Protein AF-A0A3D8VL37-F1 (afdb_monomer_lite)

Sequence (96 aa):
MVAQETLTNENKNEINHLYGIKEILTESEWIERFRAAGFSSISIMDTSKELTKTVITDIRPSETISEELYDIWDAHHEYLSRPNIPLSFRVFTCRK

Organism: NCBI:txid156205

Secondary structure (DSSP, 8-state):
-EESSPPPHHHHHHHHHHH------BHHHHHHHHHHTT-SEEEEE---SS------------SS--HHHHHHHHHHHHHHTSTT--EE--EEEEE-

pLDDT: mean 88.72, std 6.88, range [65.06, 97.81]

Foldseek 3Di:
DAFCDDDDPVLQVLCCVLPVDNDHYHPVVVVVVLVVVPFPDKDWDDDPPDDPDDDDPDDDDDPDDDPVVVVSVVSVVVQVVDPCNRDDDIDMDTHD

Radius of gyration: 17.0 Å; chains: 1; bounding box: 37×38×38 Å

Structure (mmCIF, N/CA/C/O backbone):
data_AF-A0A3D8VL37-F1
#
_entry.id   AF-A0A3D8VL37-F1
#
loop_
_atom_site.group_PDB
_atom_site.id
_atom_site.type_symbol
_atom_site.label_atom_id
_atom_site.label_alt_id
_atom_site.label_comp_id
_atom_site.label_asym_id
_atom_site.label_entity_id
_atom_site.label_seq_id
_atom_site.pdbx_PDB_ins_code
_atom_site.Cartn_x
_atom_site.Cartn_y
_atom_site.Cartn_z
_atom_site.occupancy
_atom_site.B_iso_or_equiv
_atom_site.auth_seq_id
_atom_site.auth_comp_id
_atom_site.auth_asym_id
_atom_site.auth_atom_id
_atom_site.pdbx_PDB_model_num
ATOM 1 N N . MET A 1 1 ? -1.974 -1.882 0.899 1.00 84.50 1 MET A N 1
ATOM 2 C CA . MET A 1 1 ? -1.025 -0.756 1.002 1.00 84.50 1 MET A CA 1
ATOM 3 C C . MET A 1 1 ? -1.680 0.319 1.852 1.00 84.50 1 MET A C 1
ATOM 5 O O . MET A 1 1 ? -2.867 0.565 1.666 1.00 84.50 1 MET A O 1
ATOM 9 N N . VAL A 1 2 ? -0.959 0.870 2.825 1.00 91.12 2 VAL A N 1
ATOM 10 C CA . VAL A 1 2 ? -1.470 1.879 3.764 1.00 91.12 2 VAL A CA 1
ATOM 11 C C . VAL A 1 2 ? -0.528 3.070 3.743 1.00 91.12 2 VAL A C 1
ATOM 13 O O . VAL A 1 2 ? 0.688 2.887 3.835 1.00 91.12 2 VAL A O 1
ATOM 16 N N . ALA A 1 3 ? -1.083 4.269 3.611 1.00 92.38 3 ALA A N 1
ATOM 17 C CA . ALA A 1 3 ? -0.307 5.492 3.715 1.00 92.38 3 ALA A CA 1
ATOM 18 C C . ALA A 1 3 ? 0.022 5.767 5.189 1.00 92.38 3 ALA A C 1
ATOM 20 O O . ALA A 1 3 ? -0.857 5.680 6.048 1.00 92.38 3 ALA A O 1
ATOM 21 N N . GLN A 1 4 ? 1.284 6.071 5.492 1.00 88.12 4 GLN A N 1
ATOM 22 C CA . GLN A 1 4 ? 1.685 6.460 6.851 1.00 88.12 4 GLN A CA 1
ATOM 23 C C . GLN A 1 4 ? 1.085 7.820 7.236 1.00 88.12 4 GLN A C 1
ATOM 25 O O . GLN A 1 4 ? 0.750 8.055 8.393 1.00 88.12 4 GLN A O 1
ATOM 30 N N . GLU A 1 5 ? 0.902 8.681 6.238 1.00 88.06 5 GLU A N 1
ATOM 31 C CA . GLU A 1 5 ? 0.307 10.007 6.335 1.00 88.06 5 GLU A CA 1
ATOM 32 C C . GLU A 1 5 ? -0.441 10.342 5.041 1.00 88.06 5 GLU A C 1
ATOM 34 O O . GLU A 1 5 ? -0.333 9.630 4.039 1.00 88.06 5 GLU A O 1
ATOM 39 N N . THR A 1 6 ? -1.207 11.430 5.040 1.00 89.56 6 THR A N 1
ATOM 40 C CA . THR A 1 6 ? -1.926 11.870 3.843 1.00 89.56 6 THR A CA 1
ATOM 41 C C . THR A 1 6 ? -0.949 12.168 2.709 1.00 89.56 6 THR A C 1
ATOM 43 O O . THR A 1 6 ? -0.115 13.066 2.798 1.00 89.56 6 THR A O 1
ATOM 46 N N . LEU A 1 7 ? -1.087 11.432 1.607 1.00 89.06 7 LEU A N 1
ATOM 47 C CA . LEU A 1 7 ? -0.204 11.581 0.456 1.00 89.06 7 LEU A CA 1
ATOM 48 C C . LEU A 1 7 ? -0.467 12.886 -0.302 1.00 89.06 7 LEU A C 1
ATOM 50 O O . LEU A 1 7 ? -1.620 13.250 -0.566 1.00 89.06 7 LEU A O 1
ATOM 54 N N . THR A 1 8 ? 0.614 13.529 -0.743 1.00 90.81 8 THR A N 1
ATOM 55 C CA . THR A 1 8 ? 0.569 14.604 -1.739 1.00 90.81 8 THR A CA 1
ATOM 56 C C . THR A 1 8 ? 0.043 14.075 -3.078 1.00 90.81 8 THR A C 1
ATOM 58 O O . THR A 1 8 ? 0.101 12.876 -3.362 1.00 90.81 8 THR A O 1
ATOM 61 N N . ASN A 1 9 ? -0.464 14.965 -3.934 1.00 89.81 9 ASN A N 1
ATOM 62 C CA . ASN A 1 9 ? -0.922 14.573 -5.273 1.00 89.81 9 ASN A CA 1
ATOM 63 C C . ASN A 1 9 ? 0.211 13.984 -6.126 1.00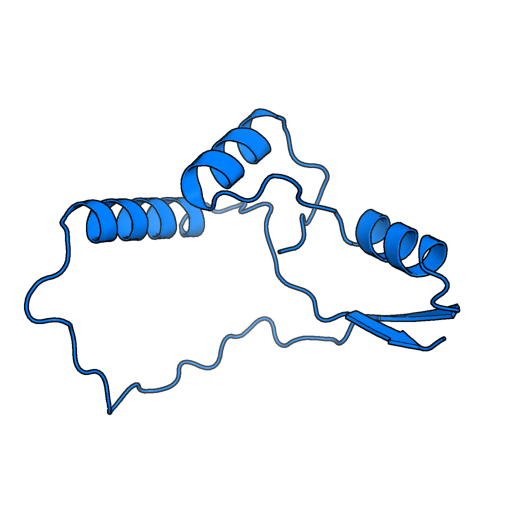 89.81 9 ASN A C 1
ATOM 65 O O . ASN A 1 9 ? -0.033 13.076 -6.911 1.00 89.81 9 ASN A O 1
ATOM 69 N N . GLU A 1 10 ? 1.439 14.465 -5.938 1.00 89.38 10 GLU A N 1
ATOM 70 C CA . GLU A 1 10 ? 2.632 13.935 -6.599 1.00 89.38 10 GLU A CA 1
ATOM 71 C C . GLU A 1 10 ? 2.875 12.470 -6.219 1.00 89.38 10 GLU A C 1
ATOM 73 O O . GLU A 1 10 ? 2.889 11.611 -7.099 1.00 89.38 10 GLU A O 1
ATOM 78 N N . ASN A 1 11 ? 2.910 12.165 -4.916 1.00 88.38 11 ASN A N 1
ATOM 79 C CA . ASN A 1 11 ? 3.061 10.792 -4.431 1.00 88.38 11 ASN A CA 1
ATOM 80 C C . ASN A 1 11 ? 1.926 9.889 -4.935 1.00 88.38 11 ASN A C 1
ATOM 82 O O . ASN A 1 11 ? 2.168 8.763 -5.356 1.00 88.38 11 ASN A O 1
ATOM 86 N N . LYS A 1 12 ? 0.676 10.372 -4.929 1.00 90.12 12 LYS A N 1
ATOM 87 C CA . LYS A 1 12 ? -0.474 9.606 -5.445 1.00 90.12 12 LYS A CA 1
ATOM 88 C C . LYS A 1 12 ? -0.330 9.285 -6.932 1.00 90.12 12 LYS A C 1
ATOM 90 O O . LYS A 1 12 ? -0.604 8.157 -7.333 1.00 90.12 12 LYS A O 1
ATOM 95 N N . ASN A 1 13 ? 0.089 10.260 -7.736 1.00 90.69 13 ASN A N 1
ATOM 96 C CA . ASN A 1 13 ? 0.272 10.078 -9.172 1.00 90.69 13 ASN A CA 1
ATOM 97 C C . ASN A 1 13 ? 1.400 9.095 -9.470 1.00 90.69 13 ASN A C 1
ATOM 99 O O . ASN A 1 13 ? 1.221 8.217 -10.308 1.00 90.69 13 ASN A O 1
ATOM 103 N N . GLU A 1 14 ? 2.520 9.204 -8.758 1.00 89.62 14 GLU A N 1
ATOM 104 C CA . GLU A 1 14 ? 3.643 8.280 -8.897 1.00 89.62 14 GLU A CA 1
ATOM 105 C C . GLU A 1 14 ? 3.239 6.846 -8.532 1.00 89.62 14 GLU A C 1
ATOM 107 O O . GLU A 1 14 ? 3.474 5.921 -9.305 1.00 89.62 14 GLU A O 1
ATOM 112 N N . ILE A 1 15 ? 2.562 6.647 -7.397 1.00 90.19 15 ILE A N 1
ATOM 113 C CA . ILE A 1 15 ? 2.145 5.305 -6.968 1.00 90.19 15 ILE A CA 1
ATOM 114 C C . ILE A 1 15 ? 1.091 4.723 -7.920 1.00 90.19 15 ILE A C 1
ATOM 116 O O . ILE A 1 15 ? 1.120 3.530 -8.222 1.00 90.19 15 ILE A O 1
ATOM 120 N N . ASN A 1 16 ? 0.175 5.547 -8.430 1.00 91.88 16 ASN A N 1
ATOM 121 C CA . ASN A 1 16 ? -0.772 5.114 -9.453 1.00 91.88 16 ASN A CA 1
ATOM 122 C C . ASN A 1 16 ? -0.058 4.750 -10.763 1.00 91.88 16 ASN A C 1
ATOM 124 O O . ASN A 1 16 ? -0.402 3.751 -11.381 1.00 91.88 16 ASN A O 1
ATOM 128 N N . HIS A 1 17 ? 0.951 5.517 -11.174 1.00 90.25 17 HIS A N 1
ATOM 129 C CA . HIS A 1 17 ? 1.727 5.220 -12.375 1.00 90.25 17 HIS A CA 1
ATOM 130 C C . HIS A 1 17 ? 2.507 3.906 -12.240 1.00 90.25 17 HIS A C 1
ATOM 132 O O . HIS A 1 17 ? 2.454 3.075 -13.140 1.00 90.25 17 HIS A O 1
ATOM 138 N N . LEU A 1 18 ? 3.168 3.695 -11.099 1.00 90.06 18 LEU A N 1
ATOM 139 C CA . LEU A 1 18 ? 4.033 2.539 -10.871 1.00 90.06 18 LEU A CA 1
ATOM 140 C C . LEU A 1 18 ? 3.256 1.249 -10.554 1.00 90.06 18 LEU A C 1
ATOM 142 O O . LEU A 1 18 ? 3.652 0.171 -10.984 1.00 90.06 18 LEU A O 1
ATOM 146 N N . TYR A 1 19 ? 2.151 1.339 -9.805 1.00 89.50 19 TYR A N 1
ATOM 147 C CA . TYR A 1 19 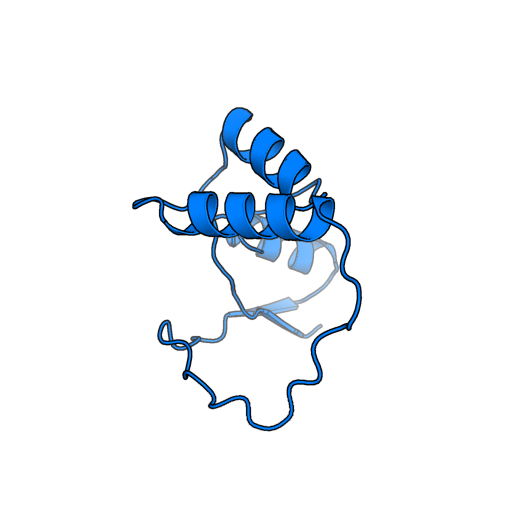? 1.423 0.163 -9.303 1.00 89.50 19 TYR A CA 1
ATOM 148 C C . TYR A 1 19 ? -0.036 0.067 -9.775 1.00 89.50 19 TYR A C 1
ATOM 150 O O . TYR A 1 19 ? -0.726 -0.892 -9.430 1.00 89.50 19 TYR A O 1
ATOM 158 N N . GLY A 1 20 ? -0.559 1.061 -10.501 1.00 90.88 20 GLY A N 1
ATOM 159 C CA . GLY A 1 20 ? -1.969 1.112 -10.917 1.00 90.88 20 GLY A CA 1
ATOM 160 C C . GLY A 1 20 ? -2.965 1.318 -9.766 1.00 90.88 20 GLY A C 1
ATOM 161 O O . GLY A 1 20 ? -4.171 1.108 -9.935 1.00 90.88 20 GLY A O 1
ATOM 162 N N . ILE A 1 21 ? -2.486 1.686 -8.572 1.00 90.44 21 ILE A N 1
ATOM 163 C CA . ILE A 1 21 ? -3.315 1.838 -7.372 1.00 90.44 21 ILE A CA 1
ATOM 164 C C . ILE A 1 21 ? -3.929 3.238 -7.354 1.00 90.44 21 ILE A C 1
ATOM 166 O O . ILE A 1 21 ? -3.246 4.237 -7.144 1.00 90.44 21 ILE A O 1
ATOM 170 N N . LYS A 1 22 ? -5.252 3.300 -7.532 1.00 86.56 22 LYS A N 1
ATOM 171 C CA . LYS A 1 22 ? -6.006 4.564 -7.615 1.00 86.56 22 LYS A CA 1
ATOM 172 C C . LYS A 1 22 ? -6.229 5.245 -6.272 1.00 86.56 22 LYS A C 1
ATOM 174 O O . LYS A 1 22 ? -6.419 6.456 -6.221 1.00 86.56 22 LYS A O 1
ATOM 179 N N . GLU A 1 23 ? -6.274 4.468 -5.198 1.00 89.56 23 GLU A N 1
ATOM 180 C CA . GLU A 1 23 ? -6.632 4.977 -3.886 1.00 89.56 23 GLU A CA 1
ATOM 181 C C . GLU A 1 23 ? -5.775 4.331 -2.808 1.00 89.56 23 GLU A C 1
ATOM 183 O O . GLU A 1 23 ? -5.638 3.108 -2.741 1.00 89.56 23 GLU A O 1
ATOM 188 N N . ILE A 1 24 ? -5.191 5.180 -1.970 1.00 91.81 24 ILE A N 1
ATOM 189 C CA . ILE A 1 24 ? -4.326 4.776 -0.873 1.00 91.81 24 ILE A CA 1
ATOM 190 C C . ILE A 1 24 ? -4.791 5.550 0.336 1.00 91.81 24 ILE A C 1
ATOM 192 O O . ILE A 1 24 ? -4.731 6.778 0.363 1.00 91.81 24 ILE A O 1
ATOM 196 N N . LEU A 1 25 ? -5.276 4.793 1.304 1.00 94.38 25 LEU A N 1
ATOM 197 C CA . LEU A 1 25 ? -5.843 5.317 2.525 1.00 94.38 25 LEU A CA 1
ATOM 198 C C . LEU A 1 25 ? -4.813 5.230 3.643 1.00 94.38 25 LEU A C 1
ATOM 200 O O . LEU A 1 25 ? -4.016 4.285 3.721 1.00 94.38 25 LEU A O 1
ATOM 204 N N . THR A 1 26 ? -4.871 6.214 4.523 1.00 95.25 26 THR A N 1
ATOM 205 C CA . THR A 1 26 ? -4.278 6.160 5.852 1.00 95.25 26 THR A CA 1
ATOM 206 C C . THR A 1 26 ? -4.961 5.093 6.703 1.00 95.25 26 THR A C 1
ATOM 208 O O . THR A 1 26 ? -6.039 4.582 6.387 1.00 95.25 26 THR A O 1
ATOM 211 N N . GLU A 1 27 ? -4.332 4.746 7.819 1.00 94.56 27 GLU A N 1
ATOM 212 C CA . GLU A 1 27 ? -4.895 3.804 8.785 1.00 94.56 27 GLU A CA 1
ATOM 213 C C . GLU A 1 27 ? -6.275 4.250 9.302 1.00 94.56 27 GLU A C 1
ATOM 215 O O . GLU A 1 27 ? -7.209 3.449 9.347 1.00 94.56 27 GLU A O 1
ATOM 220 N N . SER A 1 28 ? -6.425 5.535 9.629 1.00 94.50 28 SER A N 1
ATOM 221 C CA . SER A 1 28 ? -7.690 6.117 10.087 1.00 94.50 28 SER A CA 1
ATOM 222 C C . SER A 1 28 ? -8.785 6.025 9.030 1.00 94.50 28 SER A C 1
ATOM 224 O O . SER A 1 28 ? -9.898 5.603 9.339 1.00 94.50 28 SER A O 1
ATOM 226 N N . GLU A 1 29 ? -8.464 6.342 7.776 1.00 96.44 29 GLU A N 1
ATOM 227 C CA . GLU A 1 29 ? -9.424 6.263 6.671 1.00 96.44 29 GLU A CA 1
ATOM 228 C C . GLU A 1 29 ? -9.853 4.811 6.402 1.00 96.44 29 GLU A C 1
ATOM 230 O O . GLU A 1 29 ? -11.028 4.545 6.144 1.00 96.44 29 GLU A O 1
ATOM 235 N N . TRP A 1 30 ? -8.935 3.844 6.525 1.00 95.81 30 TRP A N 1
ATOM 236 C CA . TRP A 1 30 ? -9.284 2.421 6.474 1.00 95.81 30 TRP A CA 1
ATOM 237 C C . TRP A 1 30 ? -10.272 2.035 7.580 1.00 95.81 30 TRP A C 1
ATOM 239 O O . TRP A 1 30 ? -11.286 1.391 7.302 1.00 95.81 30 TRP A O 1
ATOM 249 N N . ILE A 1 31 ? -10.015 2.456 8.822 1.00 95.62 31 ILE A N 1
ATOM 250 C CA . ILE A 1 31 ? -10.900 2.186 9.965 1.00 95.62 31 ILE A CA 1
ATOM 251 C C . ILE A 1 31 ? -12.294 2.776 9.729 1.00 95.62 31 ILE A C 1
ATOM 253 O O . ILE A 1 31 ? -13.295 2.098 9.969 1.00 95.62 31 ILE A O 1
ATOM 257 N N . GLU A 1 32 ? -12.382 4.012 9.239 1.00 96.25 32 GLU A N 1
ATOM 258 C CA . GLU A 1 32 ? -13.658 4.655 8.914 1.00 96.25 32 GLU A CA 1
ATOM 259 C C . GLU A 1 32 ? -14.436 3.875 7.855 1.00 96.25 32 GLU A C 1
ATOM 261 O O . GLU A 1 32 ? -15.628 3.613 8.038 1.00 96.25 32 GLU A O 1
ATOM 266 N N . ARG A 1 33 ? -13.763 3.414 6.794 1.00 96.25 33 ARG A N 1
ATOM 267 C CA . ARG A 1 33 ? -14.402 2.583 5.767 1.00 96.25 33 ARG A CA 1
ATOM 268 C C . ARG A 1 33 ? -14.899 1.253 6.306 1.00 96.25 33 ARG A C 1
ATOM 270 O O . ARG A 1 33 ? -15.992 0.824 5.941 1.00 96.25 33 ARG A O 1
ATOM 277 N N . PHE A 1 34 ? -14.148 0.610 7.195 1.00 96.62 34 PHE A N 1
ATOM 278 C CA . PHE A 1 34 ? -14.605 -0.628 7.822 1.00 96.62 34 PHE A CA 1
ATOM 279 C C . PHE A 1 34 ? -15.821 -0.397 8.728 1.00 96.62 34 PHE A C 1
ATOM 281 O O . PHE A 1 34 ? -16.777 -1.173 8.674 1.00 96.62 34 PHE A O 1
ATOM 288 N N . ARG A 1 35 ? -15.851 0.694 9.501 1.00 95.94 35 ARG A N 1
ATOM 289 C CA 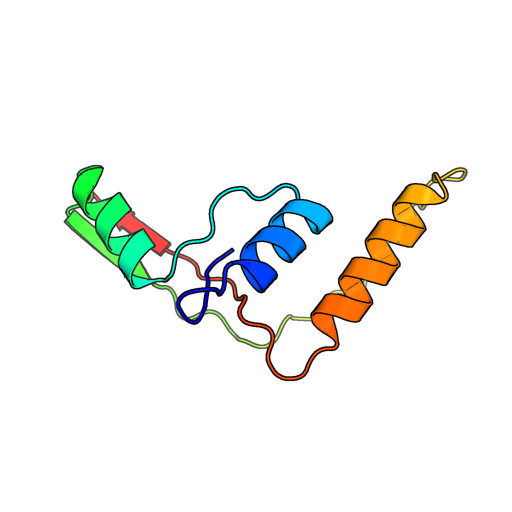. ARG A 1 35 ? -17.031 1.051 10.308 1.00 95.94 35 ARG A CA 1
ATOM 290 C C . ARG A 1 35 ? -18.248 1.334 9.435 1.00 95.94 35 ARG A C 1
ATOM 292 O O . ARG A 1 35 ? -19.324 0.810 9.710 1.00 95.94 35 ARG A O 1
ATOM 299 N N . ALA A 1 36 ? -18.074 2.101 8.358 1.00 96.81 36 ALA A N 1
ATOM 300 C CA . ALA A 1 36 ? -19.138 2.386 7.396 1.00 96.81 36 ALA A CA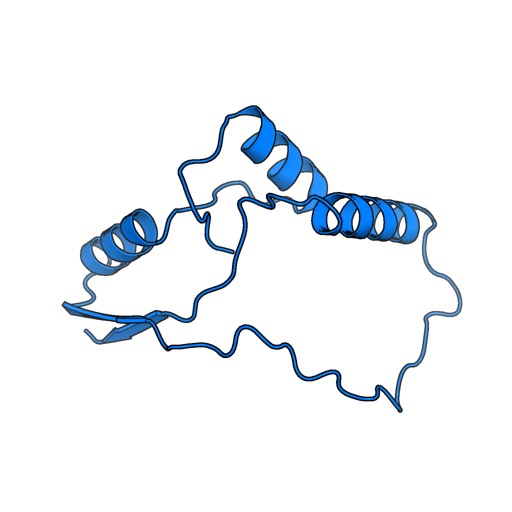 1
ATOM 301 C C . ALA A 1 36 ? -19.664 1.111 6.710 1.00 96.81 36 ALA A C 1
ATOM 303 O O . ALA A 1 36 ? -20.848 1.021 6.396 1.00 96.81 36 ALA A O 1
ATOM 304 N N . ALA A 1 37 ? -18.810 0.097 6.539 1.00 96.38 37 ALA A N 1
ATOM 305 C CA . ALA A 1 37 ? -19.189 -1.223 6.035 1.00 96.38 37 ALA A CA 1
ATOM 306 C C . ALA A 1 37 ? -19.881 -2.128 7.083 1.00 96.38 37 ALA A C 1
ATOM 308 O O . ALA A 1 37 ? -20.255 -3.260 6.766 1.00 96.38 37 ALA A O 1
ATOM 309 N N . GLY A 1 38 ? -20.066 -1.652 8.320 1.00 97.31 38 GLY A N 1
ATOM 310 C CA . GLY A 1 38 ? -20.785 -2.357 9.382 1.00 97.31 38 GLY A CA 1
ATOM 311 C C . GLY A 1 38 ? -19.925 -3.277 10.251 1.00 97.31 38 GLY A C 1
ATOM 312 O O . GLY A 1 38 ? -20.472 -4.153 10.917 1.00 97.31 38 GLY A O 1
ATOM 313 N N . PHE A 1 39 ? -18.598 -3.119 10.250 1.00 97.81 39 PHE A N 1
ATOM 314 C CA . PHE A 1 39 ? -17.737 -3.805 11.217 1.00 97.81 39 PHE A CA 1
ATOM 315 C C . PHE A 1 39 ? -17.731 -3.050 12.551 1.00 97.81 39 PHE A C 1
ATOM 317 O O . PHE A 1 39 ? -17.441 -1.853 12.597 1.00 97.81 39 PHE A O 1
ATOM 324 N N . SER A 1 40 ? -18.042 -3.754 13.639 1.00 93.19 40 SER A N 1
ATOM 325 C CA . SER A 1 40 ? -18.136 -3.187 14.990 1.00 93.19 40 SER A CA 1
ATOM 326 C C . SER A 1 40 ? -16.808 -3.255 15.746 1.00 93.19 40 SER A C 1
ATOM 328 O O . SER A 1 40 ? -16.490 -2.364 16.534 1.00 93.19 40 SER A O 1
ATOM 330 N N . SER A 1 41 ? -16.001 -4.284 15.478 1.00 94.56 41 SER A N 1
ATOM 331 C CA . SER A 1 41 ? -14.685 -4.477 16.083 1.00 94.56 41 SER A CA 1
ATOM 332 C C . SER A 1 41 ? -13.620 -4.501 14.997 1.00 94.56 41 SER A C 1
ATOM 334 O O . SER A 1 41 ? -13.669 -5.333 14.093 1.00 94.56 41 SER A O 1
ATOM 336 N N . ILE A 1 42 ? -12.669 -3.573 15.083 1.00 96.81 42 ILE A N 1
ATOM 337 C CA . ILE A 1 42 ? -11.537 -3.445 14.163 1.00 96.81 42 ILE A CA 1
ATOM 338 C C . ILE A 1 42 ? -10.279 -3.396 15.022 1.00 96.81 42 ILE A C 1
ATOM 340 O O . ILE A 1 42 ? -10.160 -2.533 15.892 1.00 96.81 42 ILE A O 1
ATOM 344 N N . SER A 1 43 ? -9.352 -4.317 14.789 1.00 95.12 43 SER A N 1
ATOM 345 C CA . SER A 1 43 ? -8.039 -4.330 15.428 1.00 95.12 43 SER A CA 1
ATOM 346 C C . SER A 1 43 ? -6.939 -4.427 14.383 1.00 95.12 43 SER A C 1
ATOM 348 O O . SER A 1 43 ? -7.132 -4.972 13.295 1.00 95.12 43 SER A O 1
ATOM 350 N N . ILE A 1 44 ? -5.774 -3.881 14.713 1.00 93.31 44 ILE A N 1
ATOM 351 C CA . ILE A 1 44 ? -4.588 -3.940 13.864 1.00 93.31 44 ILE A CA 1
ATOM 352 C C . ILE A 1 44 ? -3.624 -4.908 14.523 1.00 93.31 44 ILE A C 1
ATOM 354 O O . ILE A 1 44 ? -3.300 -4.756 15.701 1.00 93.31 44 ILE A O 1
ATOM 358 N N . MET A 1 45 ? -3.203 -5.927 13.781 1.00 90.69 45 MET A N 1
ATOM 359 C CA . MET A 1 45 ? -2.183 -6.841 14.274 1.00 90.69 45 MET A CA 1
ATOM 360 C C . MET A 1 45 ? -0.832 -6.138 14.283 1.00 90.69 45 MET A C 1
ATOM 362 O O . MET A 1 45 ? -0.466 -5.470 13.311 1.00 90.69 45 MET A O 1
ATOM 366 N N . ASP A 1 46 ? -0.087 -6.326 15.369 1.00 82.06 46 ASP A N 1
ATOM 367 C CA . ASP A 1 46 ? 1.314 -5.939 15.405 1.00 82.06 46 ASP A CA 1
ATOM 368 C C . ASP A 1 46 ? 2.099 -6.892 14.503 1.00 82.06 46 ASP A C 1
ATOM 370 O O . ASP A 1 46 ? 2.229 -8.090 14.771 1.00 82.06 46 ASP A O 1
ATOM 374 N N . THR A 1 47 ? 2.534 -6.369 13.366 1.00 79.12 47 THR A N 1
ATOM 375 C CA . THR A 1 47 ? 3.353 -7.098 12.412 1.00 79.12 47 THR A CA 1
ATOM 376 C C . THR A 1 47 ? 4.801 -6.720 12.652 1.00 79.12 47 THR A C 1
ATOM 378 O O . THR A 1 47 ? 5.148 -5.539 12.585 1.00 79.12 47 THR A O 1
ATOM 381 N N . SER A 1 48 ? 5.646 -7.731 12.861 1.00 72.12 48 SER A N 1
ATOM 382 C CA . SER A 1 48 ? 7.102 -7.595 12.786 1.00 72.12 48 SER A CA 1
ATOM 383 C C . SER A 1 48 ? 7.488 -6.706 11.601 1.00 72.12 48 SER A C 1
ATOM 385 O O . SER A 1 48 ? 7.106 -6.991 10.465 1.00 72.12 48 SER A O 1
ATOM 387 N N . LYS A 1 49 ? 8.246 -5.635 11.865 1.00 65.06 49 LYS A N 1
ATOM 388 C CA . LYS A 1 49 ? 8.826 -4.787 10.808 1.00 65.06 49 LYS A CA 1
ATOM 389 C C . LYS A 1 49 ? 9.912 -5.522 10.020 1.00 65.06 49 LYS A C 1
ATOM 391 O O . LYS A 1 49 ? 10.209 -5.150 8.891 1.00 65.06 49 LYS A O 1
ATOM 396 N N . GLU A 1 50 ? 10.482 -6.564 10.615 1.00 65.25 50 GLU A N 1
ATOM 397 C CA . GLU A 1 50 ? 11.495 -7.407 10.000 1.00 65.25 50 GLU A CA 1
ATOM 398 C C . GLU A 1 50 ? 10.815 -8.418 9.075 1.00 65.25 50 GLU A C 1
ATOM 400 O O . GLU A 1 50 ? 10.069 -9.297 9.522 1.00 65.25 50 GLU A O 1
ATOM 405 N N . LEU A 1 51 ? 11.079 -8.291 7.775 1.00 68.12 51 LEU A N 1
ATOM 406 C CA . LEU A 1 51 ? 10.754 -9.325 6.803 1.00 68.12 51 LEU A CA 1
ATOM 407 C C . LEU A 1 51 ? 11.755 -10.466 6.970 1.00 68.12 51 LEU A C 1
ATOM 409 O O . LEU A 1 51 ? 12.960 -10.293 6.778 1.00 68.12 51 LEU A O 1
ATOM 413 N N . THR A 1 52 ? 11.266 -11.658 7.303 1.00 73.31 52 THR A N 1
ATOM 414 C CA . THR A 1 52 ? 12.118 -12.846 7.331 1.00 73.31 52 THR A CA 1
ATOM 415 C C . THR A 1 52 ? 12.539 -13.183 5.904 1.00 73.31 52 THR A C 1
ATOM 417 O O . THR A 1 52 ? 11.721 -13.610 5.085 1.00 73.31 52 THR A O 1
ATOM 420 N N . LYS A 1 53 ? 13.826 -12.994 5.590 1.00 71.50 53 LYS A N 1
ATOM 421 C CA . LYS A 1 53 ? 14.388 -13.432 4.309 1.00 71.50 53 LYS A CA 1
ATOM 422 C C . LYS A 1 53 ? 14.246 -14.944 4.214 1.00 71.50 53 LYS A C 1
ATOM 424 O O . LYS A 1 53 ? 14.871 -15.685 4.967 1.00 71.50 53 LYS A O 1
ATOM 429 N N . THR A 1 54 ? 13.415 -15.388 3.284 1.00 78.06 54 THR A N 1
ATOM 430 C CA . THR A 1 54 ? 13.265 -16.807 2.980 1.00 78.06 54 THR A CA 1
ATOM 431 C C . THR A 1 54 ? 14.218 -17.140 1.841 1.00 78.06 54 THR A C 1
ATOM 433 O O . THR A 1 54 ? 14.255 -16.425 0.839 1.00 78.06 54 THR A O 1
ATOM 436 N N . VAL A 1 55 ? 15.017 -18.196 1.998 1.00 80.38 55 VAL A N 1
ATOM 437 C CA . VAL A 1 55 ? 15.861 -18.698 0.909 1.00 80.38 55 VAL A CA 1
ATOM 438 C C . VAL A 1 55 ? 14.936 -19.311 -0.132 1.00 80.38 55 VAL A C 1
ATOM 440 O O . VAL A 1 55 ? 14.232 -20.275 0.159 1.00 80.38 55 VAL A O 1
ATOM 443 N N . ILE A 1 56 ? 14.908 -18.733 -1.328 1.00 78.50 56 ILE A N 1
ATOM 444 C CA . ILE A 1 56 ? 14.075 -19.242 -2.411 1.00 78.50 56 ILE A CA 1
ATOM 445 C C . ILE A 1 56 ? 14.881 -20.298 -3.165 1.00 78.50 56 ILE A C 1
ATOM 447 O O . ILE A 1 56 ? 15.830 -19.966 -3.871 1.00 78.50 56 ILE A O 1
ATOM 451 N N . THR A 1 57 ? 14.532 -21.569 -2.987 1.00 83.31 57 THR A N 1
ATOM 452 C CA . THR A 1 57 ? 15.251 -22.700 -3.600 1.00 83.31 57 THR A CA 1
ATOM 453 C C . THR A 1 57 ? 14.625 -23.189 -4.904 1.00 83.31 57 THR A C 1
ATOM 455 O O . THR A 1 57 ? 15.305 -23.846 -5.682 1.00 83.31 57 THR A O 1
ATOM 458 N N . ASP A 1 58 ? 13.369 -22.818 -5.176 1.00 82.25 58 ASP A N 1
ATOM 459 C CA . ASP A 1 58 ? 12.571 -23.355 -6.288 1.00 82.25 58 ASP A CA 1
ATOM 460 C C . ASP A 1 58 ? 12.172 -22.285 -7.324 1.00 82.25 58 ASP A C 1
ATOM 462 O O . ASP A 1 58 ? 11.091 -22.336 -7.913 1.00 82.25 58 ASP A O 1
ATOM 466 N N . ILE A 1 59 ? 13.027 -21.285 -7.565 1.00 81.75 59 ILE A N 1
ATOM 467 C CA . ILE A 1 59 ? 12.796 -20.322 -8.653 1.00 81.75 59 ILE A CA 1
ATOM 468 C C . ILE A 1 59 ? 13.070 -20.988 -10.005 1.00 81.75 59 ILE A C 1
ATOM 470 O O . ILE A 1 59 ? 14.164 -21.482 -10.270 1.00 81.75 59 ILE A O 1
ATOM 474 N N . ARG A 1 60 ? 12.068 -20.946 -10.887 1.00 83.06 60 ARG A N 1
ATOM 475 C CA . ARG A 1 60 ? 12.211 -21.204 -12.323 1.00 83.06 60 ARG A CA 1
ATOM 476 C C . ARG A 1 60 ? 11.997 -19.880 -13.055 1.00 83.06 60 ARG A C 1
ATOM 478 O O . ARG A 1 60 ? 10.843 -19.516 -13.281 1.00 83.06 60 ARG A O 1
ATOM 485 N N . PRO A 1 61 ? 13.063 -19.115 -13.339 1.00 78.75 61 PRO A N 1
ATOM 486 C CA . PRO A 1 61 ? 12.913 -17.857 -14.051 1.00 78.75 61 PRO A CA 1
ATOM 487 C C . PRO A 1 61 ? 12.373 -18.145 -15.455 1.00 78.75 61 PRO A C 1
ATOM 489 O O . PRO A 1 61 ? 12.692 -19.177 -16.046 1.00 78.75 61 PRO A O 1
ATOM 492 N N . SER A 1 62 ? 11.535 -17.248 -15.976 1.00 85.19 62 SER A N 1
ATOM 493 C CA . SER A 1 62 ? 11.102 -17.342 -17.371 1.00 85.19 62 SER A CA 1
ATOM 494 C C . SER A 1 62 ? 12.324 -17.248 -18.286 1.00 85.19 62 SER A C 1
ATOM 496 O O . SER A 1 62 ? 13.186 -16.400 -18.065 1.00 85.19 62 SER A O 1
ATOM 498 N N . GLU A 1 63 ? 12.387 -18.082 -19.323 1.00 85.44 63 GLU A N 1
ATOM 499 C CA . GLU A 1 63 ? 13.453 -18.015 -20.337 1.00 85.44 63 GLU A CA 1
ATOM 500 C C . GLU A 1 63 ? 13.371 -16.729 -21.168 1.00 85.44 63 GLU A C 1
ATOM 502 O O . GLU A 1 63 ? 14.356 -16.277 -21.746 1.00 85.44 63 GLU A O 1
ATOM 507 N N . THR A 1 64 ? 12.183 -16.131 -21.234 1.00 89.44 64 THR A N 1
ATOM 508 C CA . THR A 1 64 ? 11.945 -14.856 -21.904 1.00 89.44 64 THR A CA 1
ATOM 509 C C . THR A 1 64 ? 11.027 -14.028 -21.023 1.00 89.44 64 THR A C 1
ATOM 511 O O . THR A 1 64 ? 9.888 -14.408 -20.746 1.00 89.44 64 THR A O 1
ATOM 514 N N . ILE A 1 65 ? 11.539 -12.907 -20.541 1.00 88.88 65 ILE A N 1
ATOM 515 C CA . ILE A 1 65 ? 10.783 -11.908 -19.797 1.00 88.88 65 ILE A CA 1
ATOM 516 C C . ILE A 1 65 ? 10.904 -10.592 -20.567 1.00 88.88 65 ILE A C 1
ATOM 518 O O . ILE A 1 65 ? 11.958 -10.300 -21.127 1.00 88.88 65 ILE A O 1
ATOM 522 N N . SER A 1 66 ? 9.802 -9.852 -20.670 1.00 91.25 66 SER A N 1
ATOM 523 C CA . SER A 1 66 ? 9.788 -8.563 -21.366 1.00 91.25 66 SER A CA 1
ATOM 524 C C . SER A 1 66 ? 10.724 -7.572 -20.673 1.00 91.25 66 SER A C 1
ATOM 526 O O . SER A 1 66 ? 10.744 -7.525 -19.443 1.00 91.25 66 SER A O 1
ATOM 528 N N . GLU A 1 67 ? 11.435 -6.750 -21.447 1.00 90.50 67 GLU A N 1
ATOM 529 C CA . GLU A 1 67 ? 12.259 -5.647 -20.926 1.00 90.50 67 GLU A CA 1
ATOM 530 C C . GLU A 1 67 ? 11.438 -4.685 -20.054 1.00 90.50 67 GLU A C 1
ATOM 532 O O . GLU A 1 67 ? 11.889 -4.291 -18.985 1.00 90.50 67 GLU A O 1
ATOM 537 N N . GLU A 1 68 ? 10.173 -4.450 -20.411 1.00 90.81 68 GLU A N 1
ATOM 538 C CA . GLU A 1 68 ? 9.238 -3.626 -19.631 1.00 90.81 68 GLU A CA 1
ATOM 539 C C . GLU A 1 68 ? 9.081 -4.106 -18.174 1.00 90.81 68 GLU A C 1
ATOM 541 O O . GLU A 1 68 ? 8.893 -3.308 -17.259 1.00 90.81 68 GLU A O 1
ATOM 546 N N . LEU A 1 69 ? 9.176 -5.418 -17.925 1.00 89.50 69 LEU A N 1
ATOM 547 C CA . LEU A 1 69 ? 9.078 -5.956 -16.565 1.00 89.50 69 LEU A CA 1
ATOM 548 C C . LEU A 1 69 ? 10.347 -5.687 -15.747 1.00 89.50 69 LEU A C 1
ATOM 550 O O . LEU A 1 69 ? 10.250 -5.563 -14.525 1.00 89.50 69 LEU A O 1
ATOM 554 N N . TYR A 1 70 ? 11.509 -5.576 -16.397 1.00 90.19 70 TYR A N 1
ATOM 555 C CA . TYR A 1 70 ? 12.733 -5.120 -15.740 1.00 90.19 70 TYR A CA 1
ATOM 556 C C . TYR A 1 70 ? 12.653 -3.630 -15.412 1.00 90.19 70 TYR A C 1
ATOM 558 O O . TYR A 1 70 ? 12.968 -3.255 -14.288 1.00 90.19 70 TYR A O 1
ATOM 566 N N . ASP A 1 71 ? 12.126 -2.807 -16.319 1.00 91.56 71 ASP A N 1
ATOM 567 C CA . ASP A 1 71 ? 11.947 -1.372 -16.069 1.00 91.56 71 ASP A CA 1
ATOM 568 C C . ASP A 1 71 ? 11.023 -1.117 -14.864 1.00 91.56 71 ASP A C 1
ATOM 570 O O . ASP A 1 71 ? 11.326 -0.305 -13.986 1.00 91.56 71 ASP A O 1
ATOM 574 N N . ILE A 1 72 ? 9.913 -1.861 -14.767 1.00 91.06 72 ILE A N 1
ATOM 575 C CA . ILE A 1 72 ? 9.004 -1.800 -13.609 1.00 91.06 72 ILE A CA 1
ATOM 576 C C . ILE A 1 72 ? 9.726 -2.232 -12.326 1.00 91.06 72 ILE A C 1
ATOM 578 O O . ILE A 1 72 ? 9.525 -1.639 -11.262 1.00 91.06 72 ILE A O 1
ATOM 582 N N . TRP A 1 73 ? 10.559 -3.270 -12.407 1.00 91.19 73 TRP A N 1
ATOM 583 C CA . TRP A 1 73 ? 11.326 -3.766 -11.268 1.00 91.19 73 TRP A CA 1
ATOM 584 C C . TRP A 1 73 ? 12.356 -2.746 -10.772 1.00 91.19 73 TRP A C 1
ATOM 586 O O . TRP A 1 73 ? 12.471 -2.540 -9.559 1.00 91.19 73 TRP A O 1
ATOM 596 N N . ASP A 1 74 ? 13.055 -2.077 -11.683 1.00 93.38 74 ASP A N 1
ATOM 597 C CA . ASP A 1 74 ? 14.029 -1.037 -11.360 1.00 93.38 74 ASP A CA 1
ATOM 598 C C . ASP A 1 74 ? 13.340 0.185 -10.745 1.00 93.38 74 ASP A C 1
ATOM 600 O O . ASP A 1 74 ? 13.744 0.641 -9.672 1.00 93.38 74 ASP A O 1
ATOM 604 N N . ALA A 1 75 ? 12.228 0.643 -11.329 1.00 92.75 75 ALA A N 1
ATOM 605 C CA . ALA A 1 75 ? 11.429 1.735 -10.772 1.00 92.75 75 ALA A CA 1
ATOM 606 C C . ALA A 1 75 ? 10.887 1.403 -9.367 1.00 92.75 75 ALA A C 1
ATOM 608 O O . ALA A 1 75 ? 10.872 2.253 -8.473 1.00 92.75 75 ALA A O 1
ATOM 609 N N . HIS A 1 76 ? 10.488 0.148 -9.132 1.00 91.69 76 HIS A N 1
ATOM 610 C CA . HIS A 1 76 ? 10.103 -0.330 -7.805 1.00 91.69 76 HIS A CA 1
ATOM 611 C C . HIS A 1 76 ? 11.258 -0.255 -6.795 1.00 91.69 76 HIS A C 1
ATOM 613 O O . HIS A 1 76 ? 11.059 0.216 -5.671 1.00 91.69 76 HIS A O 1
ATOM 619 N N . HIS A 1 77 ? 12.462 -0.686 -7.183 1.00 91.56 77 HIS A N 1
ATOM 620 C CA . HIS A 1 77 ? 13.644 -0.628 -6.317 1.00 91.56 77 HIS A CA 1
ATOM 621 C C . HIS A 1 77 ? 14.055 0.805 -6.009 1.00 91.56 77 HIS A C 1
ATOM 623 O O . HIS A 1 77 ? 14.338 1.124 -4.853 1.00 91.56 77 HIS A O 1
ATOM 629 N N . GLU A 1 78 ? 14.042 1.678 -7.014 1.00 92.00 78 GLU A N 1
ATOM 630 C CA . GLU A 1 78 ? 14.324 3.096 -6.829 1.00 92.00 78 GLU A CA 1
ATOM 631 C C . GLU A 1 78 ? 13.334 3.714 -5.837 1.00 92.00 78 GLU A C 1
ATOM 633 O O . GLU A 1 78 ? 13.749 4.349 -4.864 1.00 92.00 78 GLU A O 1
ATOM 638 N N . TYR A 1 79 ? 12.036 3.452 -6.010 1.00 89.88 79 TYR A N 1
ATOM 639 C CA . TYR A 1 79 ? 11.001 3.919 -5.095 1.00 89.88 79 TYR A CA 1
ATOM 640 C C . TYR A 1 79 ? 11.243 3.440 -3.652 1.00 89.88 79 TYR A C 1
ATOM 642 O O . TYR A 1 79 ? 11.189 4.243 -2.718 1.00 89.88 79 TYR A O 1
ATOM 650 N N . LEU A 1 80 ? 11.563 2.153 -3.459 1.00 86.94 80 LEU A N 1
ATOM 651 C CA . LEU A 1 80 ? 11.833 1.560 -2.141 1.00 86.94 80 LEU A CA 1
ATOM 652 C C . LEU A 1 80 ? 13.197 1.926 -1.529 1.00 86.94 80 LEU A C 1
ATOM 654 O O . LEU A 1 80 ? 13.436 1.640 -0.356 1.00 86.94 80 LEU A O 1
ATOM 658 N N . SER A 1 81 ? 14.095 2.551 -2.285 1.00 87.81 81 SER A N 1
ATOM 659 C CA . SER A 1 81 ? 15.389 3.014 -1.769 1.00 87.81 81 SER A CA 1
ATOM 660 C C . SER A 1 81 ? 15.303 4.365 -1.046 1.00 87.81 81 SER A C 1
ATOM 662 O O . SER A 1 81 ? 16.247 4.780 -0.370 1.00 87.81 81 SER A O 1
ATOM 664 N N . ARG A 1 82 ? 14.170 5.069 -1.174 1.00 88.75 82 ARG A N 1
ATOM 665 C CA . ARG A 1 82 ? 13.987 6.419 -0.634 1.00 88.75 82 ARG A CA 1
ATOM 666 C C . ARG A 1 82 ? 13.896 6.390 0.901 1.00 88.75 82 ARG A C 1
ATOM 668 O O . ARG A 1 82 ? 13.211 5.539 1.461 1.00 88.75 82 ARG A O 1
ATOM 675 N N . PRO A 1 83 ? 14.512 7.353 1.611 1.00 80.44 83 PRO A N 1
ATOM 676 C CA . PRO A 1 83 ? 14.569 7.336 3.076 1.00 80.44 83 PRO A CA 1
ATOM 677 C C . PRO A 1 83 ? 13.205 7.540 3.757 1.00 80.44 83 PRO A C 1
ATOM 679 O O . PRO A 1 83 ? 13.026 7.108 4.890 1.00 80.44 83 PRO A O 1
ATOM 682 N N . ASN A 1 84 ? 12.242 8.166 3.071 1.00 81.81 84 ASN A N 1
ATOM 683 C CA . ASN A 1 84 ? 10.918 8.497 3.604 1.00 81.81 84 ASN A CA 1
ATOM 684 C C . ASN A 1 84 ? 9.816 7.971 2.682 1.00 81.81 84 ASN A C 1
ATOM 686 O O . ASN A 1 84 ? 9.063 8.741 2.087 1.00 81.81 84 ASN A O 1
ATOM 690 N N . ILE A 1 85 ? 9.746 6.652 2.517 1.00 84.94 85 ILE A N 1
ATOM 691 C CA . ILE A 1 85 ? 8.662 6.036 1.748 1.00 84.94 85 ILE A CA 1
ATOM 692 C C . ILE A 1 85 ? 7.360 6.214 2.529 1.00 84.94 85 ILE A C 1
ATOM 694 O O . ILE A 1 85 ? 7.236 5.681 3.635 1.00 84.94 85 ILE A O 1
ATOM 698 N N . PRO A 1 86 ? 6.354 6.904 1.968 1.00 85.81 86 PRO A N 1
ATOM 699 C CA . PRO A 1 86 ? 5.124 7.207 2.693 1.00 85.81 86 PRO A CA 1
ATOM 700 C C . PRO A 1 86 ? 4.168 6.002 2.752 1.00 85.81 86 PRO A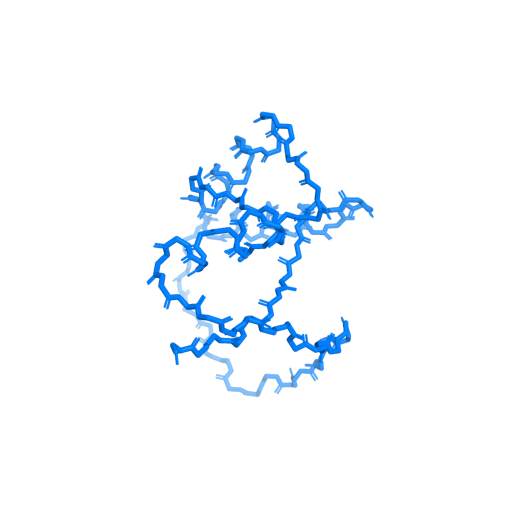 C 1
ATOM 702 O O . PRO A 1 86 ? 3.021 6.120 3.185 1.00 85.81 86 PRO A O 1
ATOM 705 N N . LEU A 1 87 ? 4.623 4.832 2.298 1.00 88.62 87 LEU A N 1
ATOM 706 C CA . LEU A 1 87 ? 3.859 3.601 2.199 1.00 88.62 87 LEU A CA 1
ATOM 707 C C . LEU A 1 87 ? 4.310 2.568 3.225 1.00 88.62 87 LEU A C 1
ATOM 709 O O . LEU A 1 87 ? 5.485 2.421 3.547 1.00 88.62 87 LEU A O 1
ATOM 713 N N . SER A 1 88 ? 3.338 1.818 3.722 1.00 87.31 88 SER A N 1
ATOM 714 C CA . SER A 1 88 ? 3.543 0.678 4.605 1.00 87.31 88 SER A CA 1
ATOM 715 C C . SER A 1 88 ? 2.494 -0.404 4.336 1.00 87.31 88 SER A C 1
ATOM 717 O O . SER A 1 88 ? 1.619 -0.275 3.465 1.00 87.31 88 SER A O 1
ATOM 719 N N . PHE A 1 89 ? 2.568 -1.487 5.102 1.00 88.56 89 PHE A N 1
ATOM 720 C CA . PHE A 1 89 ? 1.513 -2.486 5.177 1.00 88.56 89 PHE A CA 1
ATOM 721 C C . PHE A 1 89 ? 0.996 -2.588 6.613 1.00 88.56 89 PHE A C 1
ATOM 723 O O . PHE A 1 89 ? 1.724 -2.342 7.571 1.00 88.56 89 PHE A O 1
ATOM 730 N N . ARG A 1 90 ? -0.280 -2.951 6.748 1.00 91.12 90 ARG A N 1
ATOM 731 C CA . ARG A 1 90 ? -0.942 -3.254 8.019 1.00 91.12 90 ARG A CA 1
ATOM 732 C C . ARG A 1 90 ? -1.889 -4.422 7.810 1.00 91.12 90 ARG A C 1
ATOM 734 O O . ARG A 1 90 ? -2.443 -4.580 6.721 1.00 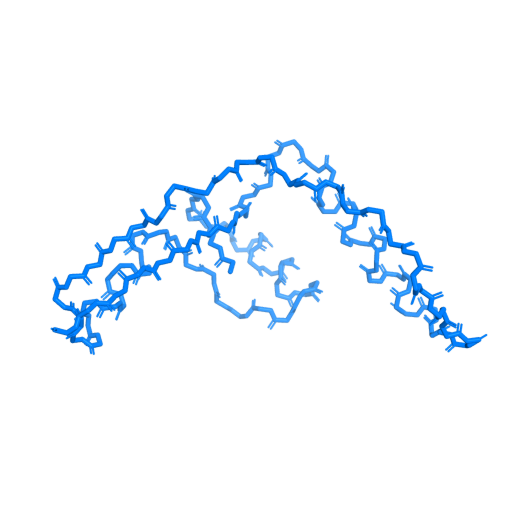91.12 90 ARG A O 1
ATOM 741 N N . VAL A 1 91 ? -2.094 -5.204 8.862 1.00 92.56 91 VAL A N 1
ATOM 742 C CA . VAL A 1 91 ? -3.075 -6.290 8.882 1.00 92.56 91 VAL A CA 1
ATOM 743 C C . VAL A 1 91 ? -4.228 -5.868 9.783 1.00 92.56 91 VAL A C 1
ATOM 745 O O . VAL A 1 91 ? -4.060 -5.738 10.995 1.00 92.56 91 VAL A O 1
ATOM 748 N N . PHE A 1 92 ? -5.395 -5.649 9.180 1.00 94.50 92 PHE A N 1
ATOM 749 C CA . PHE A 1 92 ? -6.632 -5.334 9.888 1.00 94.50 92 PHE A CA 1
ATOM 750 C C . PHE A 1 92 ? -7.437 -6.612 10.106 1.00 94.50 92 PHE A C 1
ATOM 752 O O . PHE A 1 92 ? -7.662 -7.382 9.174 1.00 94.50 92 PHE A O 1
ATOM 759 N N . THR A 1 93 ? -7.897 -6.827 11.334 1.00 94.81 93 THR A N 1
ATOM 760 C CA . THR A 1 93 ? -8.853 -7.880 11.678 1.00 94.81 93 THR A CA 1
ATOM 761 C C . THR A 1 93 ? -10.177 -7.222 12.030 1.00 94.81 93 THR A C 1
ATOM 763 O O . THR A 1 93 ? -10.240 -6.397 12.940 1.00 94.81 93 THR A O 1
ATOM 766 N N . CYS A 1 94 ? -11.238 -7.590 11.312 1.00 95.94 94 CYS A N 1
ATOM 767 C CA . CYS A 1 94 ? -12.558 -6.983 11.459 1.00 95.94 94 CYS A CA 1
ATOM 768 C C . CYS A 1 94 ? -13.594 -8.041 11.861 1.00 95.94 94 CYS A C 1
ATOM 770 O O . CYS A 1 94 ? -13.611 -9.141 11.306 1.00 95.94 94 CYS A O 1
ATOM 772 N N . ARG A 1 95 ? -14.479 -7.711 12.807 1.00 93.94 95 ARG A N 1
ATOM 773 C CA . ARG A 1 95 ? -15.640 -8.526 13.200 1.00 93.94 95 ARG A CA 1
ATOM 774 C C . ARG A 1 95 ? -16.905 -7.671 13.141 1.00 93.94 95 ARG A C 1
ATOM 776 O O . ARG A 1 95 ? -16.849 -6.467 13.397 1.00 93.94 95 ARG A O 1
ATOM 783 N N . LYS A 1 96 ? -18.013 -8.293 12.741 1.00 87.69 96 LYS A N 1
ATOM 784 C CA . LYS A 1 96 ? -19.344 -7.676 12.751 1.00 87.69 96 LYS A CA 1
ATOM 785 C C . LYS A 1 96 ? -19.948 -7.768 14.139 1.00 87.69 96 LYS A C 1
ATOM 787 O O . LYS A 1 96 ? -19.774 -8.833 14.766 1.00 87.69 96 LYS A O 1
#